Protein AF-A0A350AWF8-F1 (afdb_monomer_lite)

Sequence (72 aa):
MEAFNLPQFTGCDAEARLSAAHRWVSEHCPGRQLTLEEVGTIMGVTRERVRQIEAKALKKLRHPIYIRQLED

Structure (mmCIF, N/CA/C/O backbone):
data_AF-A0A350AWF8-F1
#
_entry.id   AF-A0A350AWF8-F1
#
loop_
_atom_site.group_PDB
_atom_site.id
_atom_site.type_symbol
_atom_site.label_atom_id
_atom_site.label_alt_id
_atom_site.label_comp_id
_atom_site.label_asym_id
_atom_site.label_entity_id
_atom_site.label_seq_id
_atom_site.pdbx_PDB_ins_code
_atom_site.Cartn_x
_atom_site.Cartn_y
_atom_site.Cartn_z
_atom_site.occupancy
_atom_site.B_iso_or_equiv
_atom_site.auth_seq_id
_atom_site.auth_comp_id
_atom_site.auth_asym_id
_atom_site.auth_atom_id
_atom_site.pdbx_PDB_model_num
ATOM 1 N N . MET A 1 1 ? -21.260 -9.340 1.633 1.00 46.94 1 MET A N 1
ATOM 2 C CA . MET A 1 1 ? -19.837 -9.292 2.029 1.00 46.94 1 MET A CA 1
ATOM 3 C C . MET A 1 1 ? -19.792 -8.612 3.376 1.00 46.94 1 MET A C 1
ATOM 5 O O . MET A 1 1 ? -20.203 -7.464 3.456 1.00 46.94 1 MET A O 1
ATOM 9 N N . GLU A 1 2 ? -19.432 -9.338 4.430 1.00 50.62 2 GLU A N 1
ATOM 10 C CA . GLU A 1 2 ? -19.354 -8.773 5.778 1.00 50.62 2 GLU A CA 1
ATOM 11 C C . GLU A 1 2 ? -18.241 -7.723 5.817 1.00 50.62 2 GLU A C 1
ATOM 13 O O . GLU A 1 2 ? -17.070 -8.030 5.576 1.00 50.62 2 GLU A O 1
ATOM 18 N N . ALA A 1 3 ? -18.622 -6.469 6.063 1.00 55.06 3 ALA A N 1
ATOM 19 C CA . ALA A 1 3 ? -17.681 -5.392 6.311 1.00 55.06 3 ALA A CA 1
ATOM 20 C C . ALA A 1 3 ? -17.026 -5.662 7.667 1.00 55.06 3 ALA A C 1
ATOM 22 O O . ALA A 1 3 ? -17.625 -5.466 8.724 1.00 55.06 3 ALA A O 1
ATOM 23 N N . PHE A 1 4 ? -15.808 -6.188 7.629 1.00 62.50 4 PHE A N 1
ATOM 24 C CA . PHE A 1 4 ? -15.016 -6.386 8.825 1.00 62.50 4 PHE A CA 1
ATOM 25 C C . PHE A 1 4 ? -14.517 -5.019 9.287 1.00 62.50 4 PHE A C 1
ATOM 27 O O . PHE A 1 4 ? -13.810 -4.327 8.556 1.00 62.50 4 PHE A O 1
ATOM 34 N N . ASN A 1 5 ? -14.917 -4.607 10.486 1.00 69.19 5 ASN A N 1
ATOM 35 C CA . ASN A 1 5 ? -14.482 -3.338 11.050 1.00 69.19 5 ASN A CA 1
ATOM 36 C C . ASN A 1 5 ? -13.033 -3.481 11.520 1.00 69.19 5 ASN A C 1
ATOM 38 O O . ASN A 1 5 ? -12.778 -3.881 12.655 1.00 69.19 5 ASN A O 1
ATOM 42 N N . LEU A 1 6 ? -12.083 -3.178 10.633 1.00 70.75 6 LEU A N 1
ATOM 43 C CA . LEU A 1 6 ? -10.691 -3.022 11.035 1.00 70.75 6 LEU A CA 1
ATOM 44 C C . LEU A 1 6 ? -10.590 -1.884 12.060 1.00 70.75 6 LEU A C 1
ATOM 46 O O . LEU A 1 6 ? -11.222 -0.837 11.876 1.00 70.75 6 LEU A O 1
ATOM 50 N N . PRO A 1 7 ? -9.796 -2.060 13.129 1.00 76.56 7 PRO A N 1
ATOM 51 C CA . PRO A 1 7 ? -9.559 -0.985 14.074 1.00 76.56 7 PRO A CA 1
ATOM 52 C C . PRO A 1 7 ? -8.912 0.208 13.361 1.00 76.56 7 PRO A C 1
ATOM 54 O O . PRO A 1 7 ? -8.158 0.058 12.396 1.00 76.56 7 PRO A O 1
ATOM 57 N N . GLN A 1 8 ? -9.210 1.418 13.834 1.00 77.44 8 GLN A N 1
ATOM 58 C CA . GLN A 1 8 ? -8.564 2.614 13.309 1.00 77.44 8 GLN A CA 1
ATOM 59 C C . GLN A 1 8 ? -7.110 2.646 13.781 1.00 77.44 8 GLN A C 1
ATOM 61 O O . GLN A 1 8 ? -6.822 2.945 14.938 1.00 77.44 8 GLN A O 1
ATOM 66 N N . PHE A 1 9 ? -6.186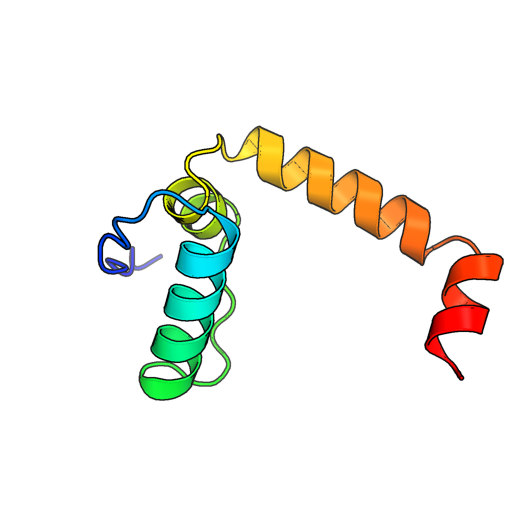 2.348 12.872 1.00 79.44 9 PHE A N 1
ATOM 67 C CA . PHE A 1 9 ? -4.761 2.532 13.111 1.00 79.44 9 PHE A CA 1
ATOM 68 C C . PHE A 1 9 ? -4.444 4.023 12.973 1.00 79.44 9 PHE A C 1
ATOM 70 O O . PHE A 1 9 ? -4.310 4.540 11.864 1.00 79.44 9 PHE A O 1
ATOM 77 N N . THR A 1 10 ? -4.381 4.740 14.092 1.00 68.56 10 THR A N 1
ATOM 78 C CA . THR A 1 10 ? -3.990 6.152 14.124 1.00 68.56 10 THR A CA 1
ATOM 79 C C . THR A 1 10 ? -2.472 6.257 14.299 1.00 68.56 10 THR A C 1
ATOM 81 O O . THR A 1 10 ? -1.879 5.613 15.159 1.00 68.56 10 THR A O 1
ATOM 84 N N . GLY A 1 11 ? -1.815 7.024 13.428 1.00 72.81 11 GLY A N 1
ATOM 85 C CA . GLY A 1 11 ? -0.361 7.200 13.419 1.00 72.81 11 GLY A CA 1
ATOM 86 C C . GLY A 1 11 ? 0.078 8.126 12.284 1.00 72.81 11 GLY A C 1
ATOM 87 O O . GLY A 1 11 ? -0.616 8.224 11.271 1.00 72.81 11 GLY A O 1
ATOM 88 N N . CYS A 1 12 ? 1.204 8.822 12.459 1.00 75.81 12 CYS A N 1
ATOM 89 C CA . CYS A 1 12 ? 1.753 9.756 11.467 1.00 75.81 12 CYS A CA 1
ATOM 90 C C . CYS A 1 12 ? 2.243 9.051 10.192 1.00 75.81 12 CYS A C 1
ATOM 92 O O . CYS A 1 12 ? 2.112 9.601 9.100 1.00 75.81 12 CYS A O 1
ATOM 94 N N . ASP A 1 13 ? 2.717 7.809 10.315 1.00 85.56 13 ASP A N 1
ATOM 95 C CA . ASP A 1 13 ? 3.324 7.065 9.214 1.00 85.56 13 ASP A CA 1
ATOM 96 C C . ASP A 1 13 ? 2.370 6.019 8.629 1.00 85.56 13 ASP A C 1
ATOM 98 O O . ASP A 1 13 ? 1.877 5.122 9.318 1.00 85.56 13 ASP A O 1
ATOM 102 N N . ALA A 1 14 ? 2.109 6.106 7.322 1.00 83.50 14 ALA A N 1
ATOM 103 C CA . ALA A 1 14 ? 1.277 5.133 6.605 1.00 83.50 14 ALA A CA 1
ATOM 104 C C . ALA A 1 14 ? 1.873 3.714 6.637 1.00 83.50 14 ALA A C 1
ATOM 106 O O . ALA A 1 14 ? 1.138 2.733 6.727 1.00 83.50 14 ALA A O 1
ATOM 107 N N . GLU A 1 15 ? 3.200 3.608 6.605 1.00 84.81 15 GLU A N 1
ATOM 108 C CA . GLU A 1 15 ? 3.919 2.333 6.644 1.00 84.81 15 GLU A CA 1
ATOM 109 C C . GLU A 1 15 ? 3.809 1.648 8.012 1.00 84.81 15 GLU A C 1
ATOM 111 O O . GLU A 1 15 ? 3.553 0.443 8.092 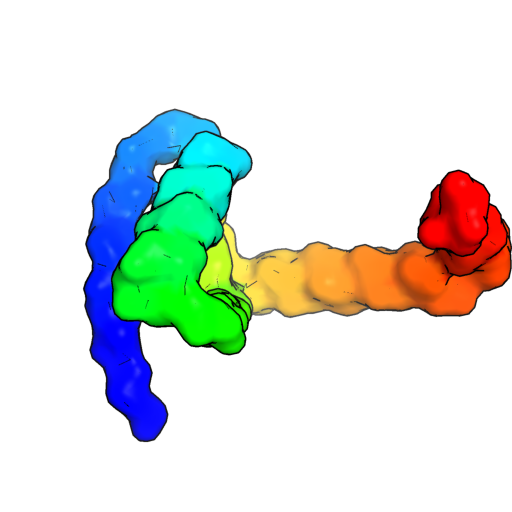1.00 84.81 15 GLU A O 1
ATOM 116 N N . ALA A 1 16 ? 3.896 2.425 9.097 1.00 86.94 16 ALA A N 1
ATOM 117 C CA . ALA A 1 16 ? 3.680 1.919 10.449 1.00 86.94 16 ALA A CA 1
ATOM 118 C C . ALA A 1 16 ? 2.239 1.417 10.629 1.00 86.94 16 ALA A C 1
ATOM 120 O O . ALA A 1 16 ? 2.025 0.329 11.168 1.00 86.94 16 ALA A O 1
ATOM 121 N N . ARG A 1 17 ? 1.254 2.166 10.109 1.00 87.69 17 ARG A N 1
ATOM 122 C CA . ARG A 1 17 ? -0.163 1.767 10.125 1.00 87.69 17 ARG A CA 1
ATOM 123 C C . ARG A 1 17 ? -0.405 0.463 9.364 1.00 87.69 17 ARG A C 1
ATOM 125 O O . ARG A 1 17 ? -1.071 -0.427 9.886 1.00 87.69 17 ARG A O 1
ATOM 132 N N . LEU A 1 18 ? 0.170 0.314 8.170 1.00 87.75 18 LEU A N 1
ATOM 133 C CA . LEU A 1 18 ? 0.064 -0.923 7.388 1.00 87.75 18 LEU A CA 1
ATOM 134 C C . LEU A 1 18 ? 0.726 -2.115 8.071 1.00 87.75 18 LEU A C 1
ATOM 136 O O . LEU A 1 18 ? 0.156 -3.204 8.091 1.00 87.75 18 LEU A O 1
ATOM 140 N N . SER A 1 19 ? 1.901 -1.906 8.658 1.00 88.75 19 SER A N 1
ATOM 141 C CA . SER A 1 19 ? 2.622 -2.955 9.380 1.00 88.75 19 SER A CA 1
ATOM 142 C C . SER A 1 19 ? 1.835 -3.434 10.603 1.00 88.75 19 SER A C 1
ATOM 144 O O . SER A 1 19 ? 1.724 -4.639 10.838 1.00 88.75 19 SER A O 1
ATOM 146 N N . ALA A 1 20 ? 1.236 -2.504 11.355 1.00 88.69 20 ALA A N 1
ATOM 147 C CA . ALA A 1 20 ? 0.358 -2.822 12.477 1.00 88.69 20 ALA A CA 1
ATOM 148 C C . ALA A 1 20 ? -0.906 -3.572 12.023 1.00 88.69 20 ALA A C 1
ATOM 150 O O . ALA A 1 20 ? -1.272 -4.571 12.642 1.00 88.69 20 ALA A O 1
ATOM 151 N N . ALA A 1 21 ? -1.523 -3.151 10.914 1.00 87.69 21 ALA A N 1
ATOM 152 C CA . ALA A 1 21 ? -2.680 -3.831 10.339 1.00 87.69 21 ALA A CA 1
ATOM 153 C C . ALA A 1 21 ? -2.354 -5.261 9.896 1.00 87.69 21 ALA A C 1
ATOM 155 O O . ALA A 1 21 ? -3.084 -6.186 10.244 1.00 87.69 21 ALA A O 1
ATOM 156 N N . HIS A 1 22 ? -1.239 -5.467 9.190 1.00 87.31 22 HIS A N 1
ATOM 157 C CA . HIS A 1 22 ? -0.799 -6.798 8.775 1.00 87.31 22 HIS A CA 1
ATOM 158 C C . HIS A 1 22 ? -0.564 -7.718 9.978 1.00 87.31 22 HIS A C 1
ATOM 160 O O . HIS A 1 22 ? -1.034 -8.855 9.988 1.00 87.31 22 HIS A O 1
ATOM 166 N N . ARG A 1 23 ? 0.120 -7.217 11.016 1.00 88.06 23 ARG A N 1
ATOM 167 C CA . ARG A 1 23 ? 0.347 -7.972 12.254 1.00 88.06 23 ARG A CA 1
ATOM 168 C C . ARG A 1 23 ? -0.975 -8.379 12.904 1.00 88.06 23 ARG A C 1
ATOM 170 O O . ARG A 1 23 ? -1.179 -9.557 13.173 1.00 88.06 23 ARG A O 1
ATOM 177 N N . TRP A 1 24 ? -1.890 -7.426 13.069 1.00 89.69 24 TRP A N 1
ATOM 178 C CA . TRP A 1 24 ? -3.194 -7.683 13.671 1.00 89.69 24 TRP A CA 1
ATOM 179 C C . TRP A 1 24 ? -3.997 -8.722 12.877 1.00 89.69 24 TRP A C 1
ATOM 181 O O . TRP A 1 24 ? -4.553 -9.649 13.464 1.00 89.69 24 TRP A O 1
ATOM 191 N N . VAL A 1 25 ? -4.008 -8.614 11.542 1.00 88.00 25 VAL A N 1
ATOM 192 C CA . VAL A 1 25 ? -4.676 -9.582 10.657 1.00 88.00 25 VAL A CA 1
ATOM 193 C C . VAL A 1 25 ? -4.039 -10.962 10.781 1.00 88.00 25 VAL A C 1
ATOM 195 O O . VAL A 1 25 ? -4.765 -11.943 10.885 1.00 88.00 25 VAL A O 1
ATOM 198 N N . SER A 1 26 ? -2.710 -11.055 10.833 1.00 87.25 26 SER A N 1
ATOM 199 C CA . SER A 1 26 ? -2.022 -12.336 11.014 1.00 87.25 26 SER A CA 1
ATOM 200 C C . SER A 1 26 ? -2.358 -13.000 12.353 1.00 87.25 26 SER A C 1
ATOM 202 O O . SER A 1 26 ? -2.416 -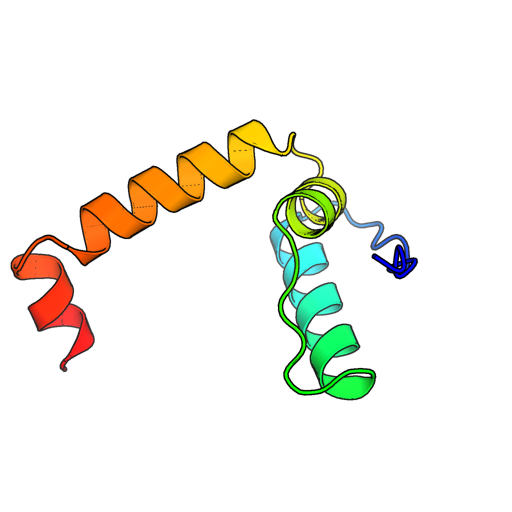14.225 12.418 1.00 87.25 26 SER A O 1
ATOM 204 N N . GLU A 1 27 ? -2.568 -12.212 13.407 1.00 86.62 27 GLU A N 1
ATOM 205 C CA . GLU A 1 27 ? -2.890 -12.704 14.751 1.00 86.62 27 GLU A CA 1
ATOM 206 C C . GLU A 1 27 ? -4.367 -13.109 14.895 1.00 86.62 27 GLU A C 1
ATOM 208 O O . GLU A 1 27 ? -4.666 -14.110 15.542 1.00 86.62 27 GLU A O 1
ATOM 213 N N . HIS A 1 28 ? -5.293 -12.364 14.282 1.00 85.19 28 HIS A N 1
ATOM 214 C CA . HIS A 1 28 ? -6.739 -12.542 14.493 1.00 85.19 28 HIS A CA 1
ATOM 215 C C . HIS A 1 28 ? -7.446 -13.281 13.347 1.00 85.19 28 HIS A C 1
ATOM 217 O O . HIS A 1 28 ? -8.514 -13.855 13.549 1.00 85.19 28 HIS A O 1
ATOM 223 N N . CYS A 1 29 ? -6.895 -13.243 12.134 1.00 81.88 29 CYS A N 1
ATOM 224 C CA . CYS A 1 29 ? -7.495 -13.775 10.906 1.00 81.88 29 CYS A CA 1
ATOM 225 C C . CYS A 1 29 ? -6.406 -14.298 9.941 1.00 81.88 29 CYS A C 1
ATOM 227 O O . CYS A 1 29 ? -6.205 -13.726 8.861 1.00 81.88 29 CYS A O 1
ATOM 229 N N . PRO A 1 30 ? -5.690 -15.381 10.298 1.00 79.56 30 PRO A N 1
ATOM 230 C CA . PRO A 1 30 ? -4.609 -15.915 9.476 1.00 79.56 30 PRO A CA 1
ATOM 231 C C . PRO A 1 30 ? -5.108 -16.297 8.074 1.00 79.56 30 PRO A C 1
ATOM 233 O O . PRO A 1 30 ? -6.111 -16.992 7.918 1.00 79.56 30 PRO A O 1
ATOM 236 N N . GLY A 1 31 ? -4.405 -15.825 7.040 1.00 81.06 31 GLY A N 1
ATOM 237 C CA . GLY A 1 31 ? -4.733 -16.083 5.631 1.00 81.06 31 GLY A CA 1
ATOM 238 C C . GLY A 1 31 ? -5.748 -15.120 5.001 1.00 81.0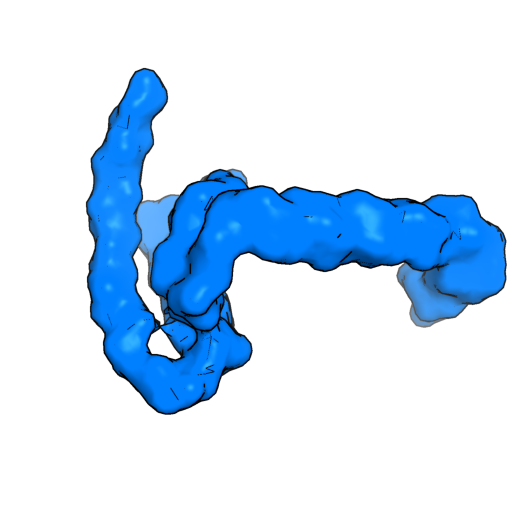6 31 GLY A C 1
ATOM 239 O O . GLY A 1 31 ? -6.017 -15.222 3.802 1.00 81.06 31 GLY A O 1
ATOM 240 N N . ARG A 1 32 ? -6.292 -14.157 5.757 1.00 85.88 32 ARG A N 1
ATOM 241 C CA . ARG A 1 32 ? -7.162 -13.116 5.196 1.00 85.88 32 ARG A CA 1
ATOM 242 C C . ARG A 1 32 ? -6.340 -12.083 4.423 1.00 85.88 32 ARG A C 1
ATOM 244 O O . ARG A 1 32 ? -5.361 -11.543 4.928 1.00 85.88 32 ARG A O 1
ATOM 251 N N . GLN A 1 33 ? -6.792 -11.761 3.214 1.00 85.81 33 GLN A N 1
ATOM 252 C CA . GLN A 1 33 ? -6.239 -10.670 2.412 1.00 85.81 33 GLN A CA 1
ATOM 253 C C . GLN A 1 33 ? -7.019 -9.379 2.665 1.00 85.81 33 GLN A C 1
ATOM 255 O O . GLN A 1 33 ? -8.241 -9.405 2.819 1.00 85.81 33 GLN A O 1
ATOM 260 N N . LEU A 1 34 ? -6.307 -8.253 2.695 1.00 87.06 34 LEU A N 1
ATOM 261 C CA . LEU A 1 34 ? -6.912 -6.927 2.790 1.00 87.06 34 LEU A CA 1
ATO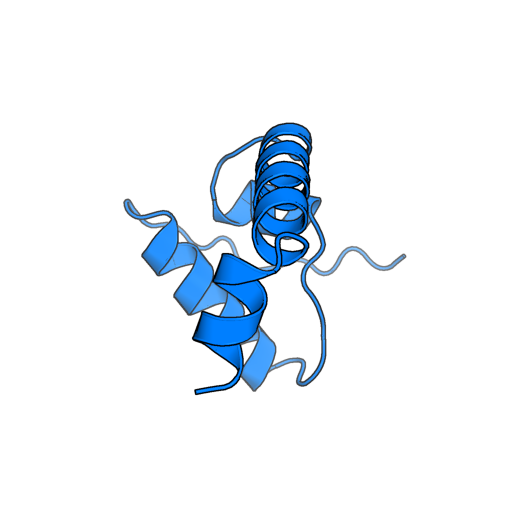M 262 C C . LEU A 1 34 ? -7.421 -6.481 1.417 1.00 87.06 34 LEU A C 1
ATOM 264 O O . LEU A 1 34 ? -6.744 -6.632 0.400 1.00 87.06 34 LEU A O 1
ATOM 268 N N . THR A 1 35 ? -8.608 -5.893 1.395 1.00 90.81 35 THR A N 1
ATOM 269 C CA . THR A 1 35 ? -9.180 -5.269 0.201 1.00 90.81 35 THR A CA 1
ATOM 270 C C . THR A 1 35 ? -8.519 -3.917 -0.086 1.00 90.81 35 THR A C 1
ATOM 272 O O . THR A 1 35 ? -7.980 -3.260 0.805 1.00 90.81 35 THR A O 1
ATOM 275 N N . LEU A 1 36 ? -8.608 -3.440 -1.333 1.00 88.88 36 LEU A N 1
ATOM 276 C CA . LEU A 1 36 ? -8.086 -2.117 -1.712 1.00 88.88 36 LEU A CA 1
ATOM 277 C C . LEU A 1 36 ? -8.740 -0.963 -0.928 1.00 88.88 36 LEU A C 1
ATOM 279 O O . LEU A 1 36 ? -8.116 0.081 -0.749 1.00 88.88 36 LEU A O 1
ATOM 283 N N . GLU A 1 37 ? -9.986 -1.133 -0.474 1.00 88.25 37 GLU A N 1
ATOM 284 C CA . GLU A 1 37 ? -10.679 -0.148 0.368 1.00 88.25 37 GLU A CA 1
ATOM 285 C C . GLU A 1 37 ? -10.106 -0.117 1.784 1.00 88.25 37 GLU A C 1
ATOM 287 O O . GLU A 1 37 ? -9.789 0.958 2.290 1.00 88.25 37 GLU A O 1
ATOM 292 N N . GLU A 1 38 ? -9.895 -1.285 2.394 1.00 88.81 38 GLU A N 1
ATOM 293 C CA . GLU A 1 38 ? -9.266 -1.405 3.713 1.00 88.81 38 GLU A CA 1
ATOM 294 C C . GLU A 1 38 ? -7.835 -0.837 3.694 1.00 88.81 38 GLU A C 1
ATOM 296 O O . GLU A 1 38 ? -7.485 -0.011 4.538 1.00 88.81 38 GLU A O 1
ATOM 301 N N . VAL A 1 39 ? -7.032 -1.189 2.681 1.00 89.44 39 VAL A N 1
ATOM 302 C CA . VAL A 1 39 ? -5.674 -0.643 2.484 1.00 89.44 39 VAL A CA 1
ATOM 303 C C . VAL A 1 39 ? -5.708 0.875 2.288 1.00 89.44 39 VAL A C 1
ATOM 305 O O . VAL A 1 39 ? -4.879 1.586 2.858 1.00 89.44 39 VAL A O 1
ATOM 308 N N . GLY A 1 40 ? -6.680 1.383 1.522 1.00 89.88 40 GLY A N 1
ATOM 309 C CA . GLY A 1 40 ? -6.879 2.817 1.312 1.00 89.88 40 GLY A CA 1
ATOM 310 C C . GLY A 1 40 ? -7.126 3.558 2.625 1.00 89.88 40 GLY A C 1
ATOM 311 O O . GLY A 1 40 ? -6.424 4.524 2.928 1.00 89.88 40 GLY A O 1
ATOM 312 N N . THR A 1 41 ? -8.043 3.050 3.452 1.00 88.19 41 THR A N 1
ATOM 313 C CA . THR A 1 41 ? -8.342 3.604 4.781 1.00 88.19 41 THR A CA 1
ATOM 314 C C . THR A 1 41 ? -7.115 3.587 5.697 1.00 88.19 41 THR A C 1
ATOM 316 O O . THR A 1 41 ? -6.809 4.601 6.325 1.00 88.19 41 THR A O 1
ATOM 319 N N . ILE A 1 42 ? -6.357 2.483 5.728 1.00 87.88 42 ILE A N 1
ATOM 320 C CA . ILE A 1 42 ? -5.146 2.358 6.559 1.00 87.88 42 ILE A CA 1
ATOM 321 C C . ILE A 1 42 ? -4.049 3.330 6.110 1.00 87.88 42 ILE A C 1
ATOM 323 O O . ILE A 1 42 ? -3.371 3.920 6.947 1.00 87.88 42 ILE A O 1
ATOM 327 N N . MET A 1 43 ? -3.870 3.525 4.802 1.00 85.31 43 MET A N 1
ATOM 328 C CA . MET A 1 43 ? -2.879 4.458 4.259 1.00 85.31 43 MET A CA 1
ATOM 329 C C . MET A 1 43 ? -3.361 5.918 4.261 1.00 85.31 43 MET A C 1
ATOM 331 O O . MET A 1 43 ? -2.543 6.830 4.135 1.00 85.31 43 MET A O 1
ATOM 335 N N . GLY A 1 44 ? -4.660 6.175 4.440 1.00 86.94 44 GLY A N 1
ATOM 336 C CA . GLY A 1 44 ? -5.256 7.503 4.265 1.00 86.94 44 GLY A CA 1
ATOM 337 C C . GLY A 1 44 ? -5.293 7.959 2.800 1.00 86.94 44 GLY A C 1
ATOM 338 O O . GLY A 1 44 ? -5.194 9.152 2.524 1.00 86.94 44 GLY A O 1
ATOM 339 N N . VAL A 1 45 ? -5.391 7.020 1.855 1.00 89.75 45 VAL A N 1
ATOM 340 C CA . VAL A 1 45 ? -5.479 7.290 0.411 1.00 89.75 45 VAL A CA 1
ATOM 341 C C . VAL A 1 45 ? -6.788 6.753 -0.159 1.00 89.75 45 VAL A C 1
ATOM 343 O O . VAL A 1 45 ? -7.426 5.869 0.406 1.00 89.75 45 VAL A O 1
ATOM 346 N N . THR A 1 46 ? -7.199 7.265 -1.318 1.00 91.81 46 THR A N 1
ATOM 347 C CA . THR A 1 46 ? -8.398 6.758 -1.990 1.00 91.81 46 THR A CA 1
ATOM 348 C C . THR A 1 46 ? -8.167 5.357 -2.556 1.00 91.81 46 THR A C 1
ATOM 350 O O . THR A 1 46 ? -7.055 5.004 -2.957 1.00 91.81 46 THR A O 1
ATOM 353 N N . ARG A 1 47 ? -9.246 4.576 -2.678 1.00 91.50 47 ARG A N 1
ATOM 354 C CA . ARG A 1 47 ? -9.233 3.251 -3.321 1.00 91.50 47 ARG A CA 1
ATOM 355 C C . ARG A 1 47 ? -8.547 3.269 -4.694 1.00 91.50 47 ARG A C 1
ATOM 357 O O . ARG A 1 47 ? -7.731 2.402 -4.996 1.00 91.50 47 ARG A O 1
ATOM 364 N N . GLU A 1 48 ? -8.845 4.275 -5.518 1.00 90.44 48 GLU A N 1
ATOM 365 C CA . GLU A 1 48 ? -8.266 4.386 -6.864 1.00 90.44 48 GLU A CA 1
ATOM 366 C C . GLU A 1 48 ? -6.755 4.634 -6.823 1.00 90.44 48 GLU A C 1
ATOM 368 O O . GLU A 1 48 ? -6.020 4.143 -7.681 1.00 90.44 48 GLU A O 1
ATOM 373 N N . ARG A 1 49 ? -6.253 5.332 -5.796 1.00 90.94 49 ARG A N 1
ATOM 374 C CA . ARG A 1 49 ? -4.812 5.510 -5.625 1.00 90.94 49 ARG A CA 1
ATOM 375 C C . ARG A 1 49 ? -4.111 4.180 -5.348 1.00 90.94 49 ARG A C 1
ATOM 377 O O . ARG A 1 49 ? -3.059 3.934 -5.938 1.00 90.94 49 ARG A O 1
ATOM 384 N N . VAL A 1 50 ? -4.701 3.317 -4.516 1.00 92.00 50 VAL A N 1
ATOM 385 C CA . VAL A 1 50 ? -4.173 1.964 -4.262 1.00 92.00 50 VAL A CA 1
ATOM 386 C C . VAL A 1 50 ? -4.168 1.141 -5.558 1.00 92.00 50 VAL A C 1
ATOM 388 O O . VAL A 1 50 ? -3.141 0.556 -5.900 1.00 92.00 50 VAL A O 1
ATOM 391 N N . ARG A 1 51 ? -5.248 1.197 -6.353 1.00 92.94 51 ARG A N 1
ATOM 392 C CA . ARG A 1 51 ? -5.348 0.509 -7.657 1.00 92.94 51 ARG A CA 1
ATOM 393 C C . ARG A 1 51 ? -4.257 0.932 -8.646 1.00 92.94 51 ARG A C 1
ATOM 395 O O . ARG A 1 51 ? -3.686 0.104 -9.352 1.00 92.94 51 ARG A O 1
ATOM 402 N N . GLN A 1 52 ? -3.941 2.225 -8.711 1.00 94.94 52 GLN A N 1
ATOM 403 C CA . GLN A 1 52 ? -2.864 2.725 -9.573 1.00 94.94 52 GLN A CA 1
ATOM 404 C C . GLN A 1 52 ? -1.489 2.195 -9.153 1.00 94.94 52 GLN A C 1
ATOM 406 O O . GLN A 1 52 ? -0.668 1.858 -10.012 1.00 94.94 52 GLN A O 1
ATOM 411 N N . ILE A 1 53 ? -1.225 2.143 -7.843 1.00 91.94 53 ILE A N 1
ATOM 412 C CA . ILE A 1 53 ? 0.028 1.606 -7.299 1.00 91.94 53 ILE A CA 1
ATOM 413 C C . ILE A 1 53 ? 0.137 0.116 -7.636 1.00 91.94 53 ILE A C 1
ATOM 415 O O . ILE A 1 53 ? 1.177 -0.302 -8.143 1.00 91.94 53 ILE A O 1
ATOM 419 N N . GLU A 1 54 ? -0.943 -0.646 -7.455 1.00 91.56 54 GLU A N 1
ATOM 420 C CA . GLU A 1 54 ? -1.028 -2.062 -7.822 1.00 91.56 54 GLU A CA 1
ATOM 421 C C . GLU A 1 54 ? -0.748 -2.275 -9.316 1.00 91.56 54 GLU A C 1
ATOM 423 O O . GLU A 1 54 ? 0.156 -3.027 -9.679 1.00 91.56 54 GLU A O 1
ATOM 428 N N . ALA A 1 55 ? -1.434 -1.544 -10.200 1.00 94.31 55 ALA A N 1
ATOM 429 C CA . ALA A 1 55 ? -1.222 -1.646 -11.643 1.00 94.31 55 ALA A CA 1
ATOM 430 C C . ALA A 1 55 ? 0.229 -1.316 -12.043 1.00 94.31 55 ALA A C 1
ATOM 432 O O . ALA A 1 55 ? 0.819 -1.981 -12.901 1.00 94.31 55 ALA A O 1
ATOM 433 N N . LYS A 1 56 ? 0.832 -0.306 -11.401 1.00 93.94 56 LYS A N 1
ATOM 434 C CA . LYS A 1 56 ? 2.234 0.068 -11.628 1.00 93.94 56 LYS A CA 1
ATOM 435 C C . LYS A 1 56 ? 3.197 -1.007 -11.118 1.00 93.94 56 LYS A C 1
ATOM 437 O O . LYS A 1 56 ? 4.184 -1.283 -11.800 1.00 93.94 56 LYS A O 1
ATOM 442 N N . ALA A 1 57 ? 2.927 -1.603 -9.958 1.00 92.44 57 ALA A N 1
ATOM 443 C CA . ALA A 1 57 ? 3.727 -2.685 -9.393 1.00 92.44 57 ALA A CA 1
ATOM 444 C C . ALA A 1 57 ? 3.656 -3.938 -10.275 1.00 92.44 57 ALA A C 1
ATOM 446 O O . ALA A 1 57 ? 4.694 -4.431 -10.706 1.00 92.44 57 ALA A O 1
ATOM 447 N N . LEU A 1 58 ? 2.455 -4.372 -10.666 1.00 91.50 58 LEU A N 1
ATOM 448 C CA . LEU A 1 58 ? 2.255 -5.511 -11.565 1.00 91.50 58 LEU A CA 1
ATOM 449 C C . LEU A 1 58 ? 2.962 -5.318 -12.910 1.00 91.50 58 LEU A C 1
ATOM 451 O O . LEU A 1 58 ? 3.586 -6.244 -13.424 1.00 91.50 58 LEU A O 1
ATOM 455 N N . LYS A 1 59 ? 2.917 -4.105 -13.475 1.00 92.50 59 LYS A N 1
ATOM 456 C CA . LYS A 1 59 ? 3.641 -3.795 -14.714 1.00 92.50 59 LYS A CA 1
ATOM 457 C C . LYS A 1 59 ? 5.157 -3.946 -14.552 1.00 92.50 59 LYS A C 1
ATOM 459 O O . LYS A 1 59 ? 5.804 -4.428 -15.477 1.00 92.50 59 LYS A O 1
ATOM 464 N N . LYS A 1 60 ? 5.716 -3.543 -13.405 1.00 89.50 60 LYS A N 1
ATOM 465 C CA . LYS A 1 60 ? 7.145 -3.726 -13.102 1.00 89.50 60 LYS A CA 1
ATOM 466 C C . LYS A 1 60 ? 7.489 -5.204 -12.923 1.00 89.50 60 LYS A C 1
ATOM 468 O O . LYS A 1 60 ? 8.430 -5.674 -13.545 1.00 89.50 60 LYS A O 1
ATOM 473 N N . LEU A 1 61 ? 6.689 -5.936 -12.150 1.00 89.06 61 LEU A N 1
ATOM 474 C CA . LEU A 1 61 ? 6.915 -7.355 -11.861 1.00 89.06 61 LEU A CA 1
ATOM 475 C C . LEU A 1 61 ? 6.829 -8.249 -13.106 1.00 89.06 61 LEU A C 1
ATOM 477 O O . LEU A 1 61 ? 7.491 -9.273 -13.160 1.00 89.06 61 LEU A O 1
ATOM 481 N N . ARG A 1 62 ? 6.064 -7.864 -14.135 1.00 89.06 62 ARG A N 1
ATOM 482 C CA . ARG A 1 62 ? 5.992 -8.607 -15.410 1.00 89.06 62 ARG A CA 1
ATOM 483 C C . ARG A 1 62 ? 7.232 -8.469 -16.295 1.00 89.06 62 ARG A C 1
ATOM 485 O O . ARG A 1 62 ? 7.342 -9.183 -17.287 1.00 89.06 62 ARG A O 1
ATOM 492 N N . HIS A 1 63 ? 8.122 -7.521 -16.015 1.00 89.50 63 HIS A N 1
ATOM 493 C CA . HIS A 1 63 ? 9.262 -7.262 -16.882 1.00 89.50 63 HIS A CA 1
ATOM 494 C C . HIS A 1 63 ? 10.439 -8.186 -16.508 1.00 89.50 63 HIS A C 1
ATOM 496 O O . HIS A 1 63 ? 10.808 -8.248 -15.335 1.00 89.50 63 HIS A O 1
ATOM 502 N N . PRO A 1 64 ? 11.068 -8.876 -17.482 1.00 85.12 64 PRO A N 1
ATOM 503 C CA . PRO A 1 64 ? 11.969 -10.011 -17.237 1.00 85.12 64 PRO A CA 1
ATOM 504 C C . PRO A 1 64 ? 13.181 -9.674 -16.362 1.00 85.12 64 PRO A C 1
ATOM 506 O O . PRO A 1 64 ? 13.636 -10.515 -15.596 1.00 85.12 64 PRO A O 1
ATOM 509 N N . ILE A 1 65 ? 13.672 -8.431 -16.423 1.00 87.38 65 ILE A N 1
ATOM 510 C CA . ILE A 1 65 ? 14.758 -7.959 -15.546 1.00 87.38 65 ILE A CA 1
ATOM 511 C C . ILE A 1 65 ? 14.364 -8.035 -14.064 1.00 87.38 65 ILE A C 1
ATOM 513 O O . ILE A 1 65 ? 15.183 -8.433 -13.247 1.00 87.38 65 ILE A O 1
ATOM 517 N N . TYR A 1 66 ? 13.126 -7.675 -13.716 1.00 81.12 66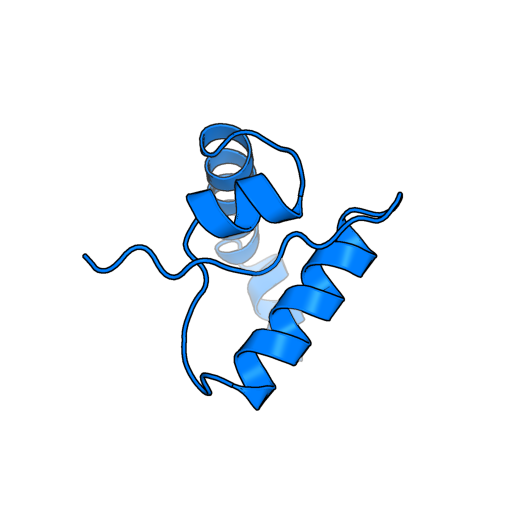 TYR A N 1
ATOM 518 C CA . TYR A 1 66 ? 12.669 -7.710 -12.325 1.00 81.12 66 TYR A CA 1
ATOM 519 C C . TYR A 1 66 ? 12.313 -9.126 -11.877 1.00 81.12 66 TYR A C 1
ATOM 521 O O . TYR A 1 66 ? 12.514 -9.441 -10.715 1.00 81.12 66 TYR A O 1
ATOM 529 N N . ILE A 1 67 ? 11.829 -9.981 -12.786 1.00 84.12 67 ILE A N 1
ATOM 530 C CA . ILE A 1 67 ? 11.577 -11.401 -12.487 1.00 84.12 67 ILE A CA 1
ATOM 531 C C . ILE A 1 67 ? 12.883 -12.080 -12.078 1.00 84.12 67 ILE A C 1
ATOM 533 O O . ILE A 1 67 ? 12.950 -12.677 -11.013 1.00 84.12 67 ILE A O 1
ATOM 537 N N . ARG A 1 68 ? 13.948 -11.886 -12.865 1.00 82.62 68 ARG A N 1
ATOM 538 C CA . ARG A 1 68 ? 15.257 -12.484 -12.586 1.00 82.62 68 ARG A CA 1
ATOM 539 C C . ARG A 1 68 ? 15.856 -12.025 -11.252 1.00 82.62 68 ARG A C 1
ATOM 541 O O . ARG A 1 68 ? 16.547 -12.795 -10.615 1.00 82.62 68 ARG A O 1
ATOM 548 N N . GLN A 1 69 ? 15.566 -10.795 -10.821 1.00 81.94 69 GLN A N 1
ATOM 549 C CA . GLN A 1 69 ? 15.996 -10.263 -9.519 1.00 81.94 69 GLN A CA 1
ATOM 550 C C . GLN A 1 69 ? 15.208 -10.813 -8.322 1.00 81.94 69 GLN A C 1
ATOM 552 O O . GLN A 1 69 ? 15.622 -10.597 -7.191 1.00 81.94 69 GLN A O 1
ATOM 557 N N . LEU A 1 70 ? 14.050 -11.435 -8.553 1.00 76.81 70 LEU A N 1
ATOM 558 C CA . LEU A 1 70 ? 13.211 -12.028 -7.506 1.00 76.81 70 LEU A CA 1
ATOM 559 C C . LEU A 1 70 ? 13.418 -13.545 -7.382 1.00 76.81 70 LEU A C 1
ATOM 561 O O . LEU A 1 70 ? 12.921 -14.138 -6.430 1.00 76.81 70 LEU A O 1
ATOM 565 N N . GLU A 1 71 ? 14.078 -14.160 -8.368 1.00 75.81 71 GLU A N 1
ATOM 566 C CA . GLU A 1 71 ? 14.417 -15.588 -8.394 1.00 75.81 71 GLU A CA 1
ATOM 567 C C . GLU A 1 71 ? 15.751 -15.902 -7.686 1.00 75.81 71 GLU A C 1
ATOM 569 O O . GLU A 1 71 ? 15.978 -17.066 -7.355 1.00 75.81 71 GLU A O 1
ATOM 574 N N . ASP A 1 72 ? 16.593 -14.887 -7.446 1.00 61.62 72 ASP A N 1
ATOM 575 C CA . ASP A 1 72 ? 17.826 -14.953 -6.636 1.00 61.62 72 ASP A CA 1
ATOM 576 C C . ASP A 1 72 ? 17.535 -14.732 -5.137 1.00 61.62 72 ASP A C 1
ATOM 578 O O . ASP A 1 72 ? 18.150 -15.440 -4.303 1.00 61.62 72 ASP A O 1
#

Secondary structure (DSSP, 8-state):
-----------S-HHHHHHHHHHHHHHHSTTPPPPHHHHHHHHT--HHHHHHHHHHHHHHHTSHHHHHHHH-

Foldseek 3Di:
DDPDDQDQQDDPDLVVLVVVSVVVCCVPPNPDDDQLCRSCRSNVHDSVVSVVVVVVVVVVCPDVVNVVVVVD

Radius of gyration: 14.49 Å; chains: 1; bounding box: 38×26×32 Å

pLDDT: mean 83.9, std 9.85, range [46.94, 94.94]